Protein AF-A0A7W1QV35-F1 (afdb_monomer_lite)

pLDDT: mean 88.88, std 8.6, range [55.41, 97.88]

Sequence (117 aa):
MRVCVQGIGVLGAGLPDWPTARAILCGGRVYRQEPPPQPRPDLLPPNERRRGAAIMRWSIAAAQEAVAASGLAASDLATVFTSSGGDADTLNNICQALATPERIVSPTRFQNSVHNA

Secondary structure (DSSP, 8-state):
-----------BTTB-SHHHHHHHHTTSS-----PPP----TTS-HHHHHHS-HHHHHHHHHHHHHHHHHT--GGG-------SS--HHHHHHHHHHHTSSS----HHHHHTTSTT-

Radius of gyration: 17.32 Å; chains: 1; bounding box: 48×36×43 Å

Foldseek 3Di:
DDDDQLFWFDFFFQDNTDVSVVCCVVVVDPGDGHPGDQAQDPVDDPVCSVLAASVVRRQRRRVVRRCVSNVDDPVVDDDDDDDPCARVVLVVVLVVLCPDPVSDDDPSSVVNRDNVD

Structure (mmCIF, N/CA/C/O backbone):
data_AF-A0A7W1QV35-F1
#
_entry.id   AF-A0A7W1QV35-F1
#
loop_
_atom_site.group_PDB
_atom_site.id
_atom_site.type_symbol
_atom_site.label_atom_id
_atom_site.label_alt_id
_atom_site.label_comp_id
_atom_site.label_asym_id
_atom_site.label_entity_id
_atom_site.label_seq_id
_atom_site.pdbx_PDB_ins_code
_atom_site.Cartn_x
_atom_site.Cartn_y
_atom_site.Cartn_z
_atom_site.occupancy
_atom_site.B_iso_or_equiv
_atom_site.auth_seq_id
_atom_site.auth_comp_id
_atom_site.auth_asym_id
_atom_site.auth_atom_id
_atom_site.pdbx_PDB_model_num
ATOM 1 N N . MET A 1 1 ? -28.424 -1.587 -0.398 1.00 82.75 1 MET A N 1
ATOM 2 C CA . MET A 1 1 ? -27.203 -2.124 0.244 1.00 82.75 1 MET A CA 1
ATOM 3 C C . MET A 1 1 ? -26.462 -0.970 0.909 1.00 82.75 1 MET A C 1
ATOM 5 O O . MET A 1 1 ? -26.397 0.093 0.304 1.00 82.75 1 MET A O 1
ATOM 9 N N . ARG A 1 2 ? -25.980 -1.132 2.147 1.00 91.88 2 ARG A N 1
ATOM 10 C CA . ARG A 1 2 ? -25.143 -0.140 2.849 1.00 91.88 2 ARG A CA 1
ATOM 11 C C . ARG A 1 2 ? -23.755 -0.737 3.047 1.00 91.88 2 ARG A C 1
ATOM 13 O O . ARG A 1 2 ? -23.654 -1.908 3.390 1.00 91.88 2 ARG A O 1
ATOM 20 N N . VAL A 1 3 ? -22.722 0.067 2.827 1.00 94.06 3 VAL A N 1
ATOM 21 C CA . VAL A 1 3 ? -21.315 -0.317 2.995 1.00 94.06 3 VAL A CA 1
ATOM 22 C C . VAL A 1 3 ? -20.678 0.667 3.969 1.00 94.06 3 VAL A C 1
ATOM 24 O O . VAL A 1 3 ? -21.030 1.846 3.971 1.00 94.06 3 VAL A O 1
ATOM 27 N N . CYS A 1 4 ? -19.777 0.179 4.816 1.00 95.56 4 CYS A N 1
ATOM 28 C CA . CYS A 1 4 ? -19.032 0.990 5.773 1.00 95.56 4 CYS A CA 1
ATOM 29 C C . CYS A 1 4 ? -17.554 0.593 5.769 1.00 95.56 4 CYS A C 1
ATOM 31 O O . CYS A 1 4 ? -17.205 -0.526 5.395 1.00 95.56 4 CYS A O 1
ATOM 33 N N . VAL A 1 5 ? -16.695 1.525 6.180 1.00 96.12 5 VAL A N 1
ATOM 34 C CA . VAL A 1 5 ? -15.253 1.300 6.313 1.00 96.12 5 VAL A CA 1
ATOM 35 C C . VAL A 1 5 ? -14.971 0.837 7.740 1.00 96.12 5 VAL A C 1
ATOM 37 O O . VAL A 1 5 ? -15.242 1.578 8.680 1.00 96.12 5 VAL A O 1
ATOM 40 N N . GLN A 1 6 ? -14.454 -0.383 7.892 1.00 96.62 6 GLN A N 1
ATOM 41 C CA . GLN A 1 6 ? -14.118 -0.973 9.198 1.00 96.62 6 GLN A CA 1
ATOM 42 C C . GLN A 1 6 ? -12.673 -0.684 9.623 1.00 96.62 6 GLN A C 1
ATOM 44 O O . GLN A 1 6 ? -12.372 -0.660 10.808 1.00 96.62 6 GLN A O 1
ATOM 49 N N . GLY A 1 7 ? -11.779 -0.431 8.669 1.00 97.12 7 GLY A N 1
ATOM 50 C CA . GLY A 1 7 ? -10.375 -0.140 8.933 1.00 97.12 7 GLY A CA 1
ATOM 51 C C . GLY A 1 7 ? -9.729 0.555 7.743 1.00 97.12 7 GLY A C 1
ATOM 52 O O . GLY A 1 7 ? -10.173 0.398 6.604 1.00 97.12 7 GLY A O 1
ATOM 53 N N . ILE A 1 8 ? -8.706 1.357 8.021 1.00 97.88 8 ILE A N 1
ATOM 54 C CA . ILE A 1 8 ? -7.931 2.094 7.022 1.00 97.88 8 ILE A CA 1
ATOM 55 C C . ILE A 1 8 ? -6.460 1.853 7.329 1.00 97.88 8 ILE A C 1
ATOM 57 O O . ILE A 1 8 ? -6.060 1.914 8.489 1.00 97.88 8 ILE A O 1
ATOM 61 N N . GLY A 1 9 ? -5.681 1.603 6.284 1.00 96.94 9 GLY A N 1
ATOM 62 C CA . GLY A 1 9 ? -4.230 1.577 6.345 1.00 96.94 9 GLY A CA 1
ATOM 63 C C . GLY A 1 9 ? -3.655 2.458 5.249 1.00 96.94 9 GLY A C 1
ATOM 64 O O . GLY A 1 9 ? -4.217 2.536 4.151 1.00 96.94 9 GLY A O 1
ATOM 65 N N . VAL A 1 10 ? -2.573 3.165 5.559 1.00 95.94 10 VAL A N 1
ATOM 66 C CA . VAL A 1 10 ? -1.934 4.125 4.656 1.00 95.94 10 VAL A CA 1
ATOM 67 C C . VAL A 1 10 ? -0.429 3.993 4.772 1.00 95.94 10 VAL A C 1
ATOM 69 O O . VAL A 1 10 ? 0.122 3.972 5.864 1.00 95.94 10 VAL A O 1
ATOM 72 N N . LEU A 1 11 ? 0.237 3.974 3.621 1.00 95.44 11 LEU A N 1
ATOM 73 C CA . LEU A 1 11 ? 1.687 4.005 3.552 1.00 95.44 11 LEU A CA 1
ATOM 74 C C . LEU A 1 11 ? 2.133 4.944 2.432 1.00 95.44 11 LEU A C 1
ATOM 76 O O . LEU A 1 11 ? 1.644 4.859 1.306 1.00 95.44 11 LEU A O 1
ATOM 80 N N . GLY A 1 12 ? 3.072 5.835 2.734 1.00 94.50 12 GLY A N 1
ATOM 81 C CA . GLY A 1 12 ? 3.559 6.856 1.813 1.00 94.50 12 GLY A CA 1
ATOM 82 C C . GLY A 1 12 ? 4.762 7.625 2.353 1.00 94.50 12 GLY A C 1
ATOM 83 O O . GLY A 1 12 ? 5.124 7.531 3.524 1.00 94.50 12 GLY A O 1
ATOM 84 N N . ALA A 1 13 ? 5.378 8.424 1.484 1.00 94.94 13 ALA A N 1
ATOM 85 C CA . ALA A 1 13 ? 6.420 9.378 1.858 1.00 94.94 13 ALA A CA 1
ATOM 86 C C . ALA A 1 13 ? 5.872 10.407 2.866 1.00 94.94 13 ALA A C 1
ATOM 88 O O . ALA A 1 13 ? 4.983 11.191 2.525 1.00 94.94 13 ALA A O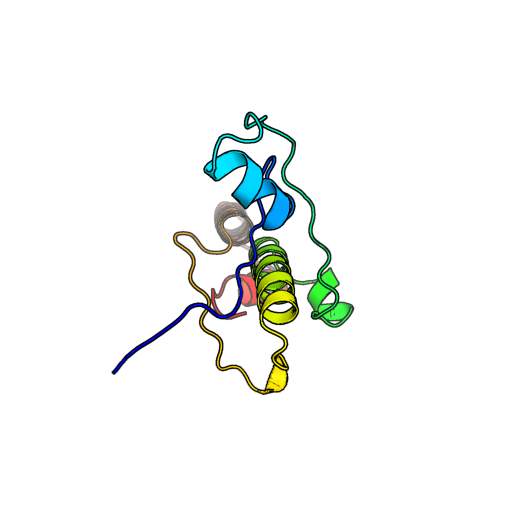 1
ATOM 89 N N . GLY A 1 14 ? 6.384 10.391 4.102 1.00 94.50 14 GLY A N 1
ATOM 90 C CA . GLY A 1 14 ? 5.874 11.207 5.216 1.00 94.50 14 GLY A CA 1
ATOM 91 C C . GLY A 1 14 ? 4.539 10.727 5.808 1.00 94.50 14 GLY A C 1
ATOM 92 O O . GLY A 1 14 ? 3.945 11.425 6.629 1.00 94.50 14 GLY A O 1
ATOM 93 N N . LEU A 1 15 ? 4.054 9.552 5.392 1.00 95.75 15 LEU A N 1
ATOM 94 C CA . LEU A 1 15 ? 2.797 8.938 5.829 1.00 95.75 15 LEU A CA 1
ATOM 95 C C . LEU A 1 15 ? 3.054 7.463 6.192 1.00 95.75 15 LEU A C 1
ATOM 97 O O . LEU A 1 15 ? 2.721 6.579 5.406 1.00 95.75 15 LEU A O 1
ATOM 101 N N . PRO A 1 16 ? 3.705 7.178 7.332 1.00 94.25 16 PRO A N 1
ATOM 102 C CA . PRO A 1 16 ? 4.097 5.814 7.691 1.00 94.25 16 PRO A CA 1
ATOM 103 C C . PRO A 1 16 ? 2.923 4.932 8.142 1.00 94.25 16 PRO A C 1
ATOM 105 O O . PRO A 1 16 ? 3.061 3.713 8.128 1.00 94.25 16 PRO A O 1
ATOM 108 N N . ASP A 1 17 ? 1.817 5.548 8.567 1.00 95.19 17 ASP A N 1
ATOM 109 C CA . ASP A 1 17 ? 0.651 4.889 9.151 1.00 95.19 17 ASP A CA 1
ATOM 110 C C . ASP A 1 17 ? -0.609 5.778 9.044 1.00 95.19 17 ASP A C 1
ATOM 112 O O . ASP A 1 17 ? -0.545 6.991 8.779 1.00 95.19 17 ASP A O 1
ATOM 116 N N . TRP A 1 18 ? -1.778 5.178 9.262 1.00 97.12 18 TRP A N 1
ATOM 117 C CA . TRP A 1 18 ? -3.075 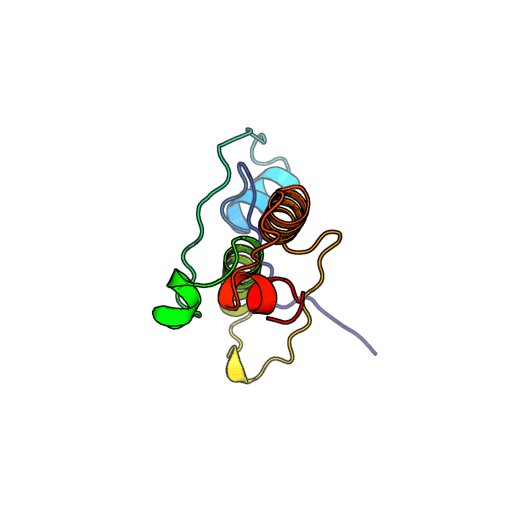5.844 9.258 1.00 97.12 18 TRP A CA 1
ATOM 118 C C . TRP A 1 18 ? -3.246 6.881 10.379 1.00 97.12 18 TRP A C 1
ATOM 120 O O . TRP A 1 18 ? -3.742 7.970 10.078 1.00 97.12 18 TRP A O 1
ATOM 130 N N . PRO A 1 19 ? -2.850 6.651 11.649 1.00 96.81 19 PRO A N 1
ATOM 131 C CA . PRO A 1 19 ? -2.937 7.680 12.688 1.00 96.81 19 PRO A CA 1
ATOM 132 C C . PRO A 1 19 ? -2.196 8.975 12.324 1.00 96.81 19 PRO A C 1
ATOM 134 O O . PRO A 1 19 ? -2.731 10.074 12.511 1.00 96.81 19 PRO A O 1
ATOM 137 N N . THR A 1 20 ? -0.996 8.862 11.753 1.00 96.31 20 THR A N 1
ATOM 138 C CA . THR A 1 20 ? -0.201 9.990 11.260 1.00 96.31 20 THR A CA 1
ATOM 139 C C . THR A 1 20 ? -0.879 10.654 10.074 1.00 96.31 20 THR A C 1
ATOM 141 O O . THR A 1 20 ? -1.049 11.876 10.087 1.00 96.31 20 THR A O 1
ATOM 144 N N . ALA A 1 21 ? -1.326 9.872 9.087 1.00 97.25 21 ALA A N 1
ATOM 145 C CA . ALA A 1 21 ? -2.037 10.404 7.931 1.00 97.25 21 ALA A CA 1
ATOM 146 C C . ALA A 1 21 ? -3.306 11.160 8.344 1.00 97.25 21 ALA A C 1
ATOM 148 O O . ALA A 1 21 ? -3.511 12.294 7.919 1.00 97.25 21 ALA A O 1
ATOM 149 N N . ARG A 1 22 ? -4.115 10.598 9.246 1.00 97.62 22 ARG A N 1
ATOM 150 C CA . ARG A 1 22 ? -5.318 11.241 9.784 1.00 97.62 22 ARG A CA 1
ATOM 151 C C . ARG A 1 22 ? -4.993 12.557 10.483 1.00 97.62 22 ARG A C 1
ATOM 153 O O . ARG A 1 22 ? -5.672 13.548 10.239 1.00 97.62 22 ARG A O 1
ATOM 160 N N . ALA A 1 23 ? -3.965 12.594 11.331 1.00 97.81 23 ALA A N 1
ATOM 161 C CA . ALA A 1 23 ? -3.568 13.822 12.018 1.00 97.81 23 ALA A CA 1
ATOM 162 C C . ALA A 1 23 ? -3.153 14.930 11.035 1.00 97.81 23 ALA A C 1
ATOM 164 O O . ALA A 1 23 ? -3.486 16.093 11.252 1.00 97.81 23 ALA A O 1
ATOM 165 N N . ILE A 1 24 ? -2.468 14.569 9.948 1.00 97.62 24 ILE A N 1
ATOM 166 C CA . ILE A 1 24 ? -2.086 15.503 8.884 1.00 97.62 24 ILE A CA 1
ATOM 167 C C . ILE A 1 24 ? -3.316 15.974 8.099 1.00 97.62 24 ILE A C 1
ATOM 169 O O . ILE A 1 24 ? -3.531 17.173 7.949 1.00 97.62 24 ILE A O 1
ATOM 173 N N . LEU A 1 25 ? -4.158 15.042 7.647 1.00 96.62 25 LEU A N 1
ATOM 174 C CA . LEU A 1 25 ? -5.357 15.328 6.851 1.00 96.62 25 LEU A CA 1
ATOM 175 C C . LEU A 1 25 ? -6.394 16.162 7.617 1.00 96.62 25 LEU A C 1
ATOM 177 O O . LEU A 1 25 ? -7.099 16.966 7.017 1.00 96.62 25 LEU A O 1
ATOM 181 N N . CYS A 1 26 ? -6.474 16.006 8.940 1.00 97.50 26 CYS A N 1
ATOM 182 C CA . CYS A 1 26 ? -7.326 16.824 9.803 1.00 97.50 26 CYS A CA 1
ATOM 183 C C . CYS A 1 26 ? -6.687 18.168 10.207 1.00 97.50 26 CYS A C 1
ATOM 185 O O . CYS A 1 26 ? -7.265 18.886 11.019 1.00 97.50 26 CYS A O 1
ATOM 187 N N . GLY A 1 27 ? -5.497 18.504 9.695 1.00 97.06 27 GLY A N 1
ATOM 188 C CA . GLY A 1 27 ? -4.799 19.761 9.990 1.00 97.06 27 GLY A CA 1
ATOM 189 C C . GLY A 1 27 ? -4.125 19.823 11.366 1.00 97.06 27 GLY A C 1
ATOM 190 O O . GLY A 1 27 ? -3.607 20.869 11.745 1.00 97.06 27 GLY A O 1
ATOM 191 N N . GLY A 1 28 ? -4.095 18.720 12.119 1.00 96.88 28 GLY A N 1
ATOM 192 C CA . GLY A 1 28 ? -3.442 18.643 13.430 1.00 96.88 28 GLY A CA 1
ATOM 193 C C . GLY A 1 28 ? -1.914 18.544 13.358 1.00 96.88 28 GLY A C 1
ATOM 194 O O . GLY A 1 28 ? -1.230 18.788 14.350 1.00 96.88 28 GLY A O 1
ATOM 195 N N . ARG A 1 29 ? -1.363 18.184 12.194 1.00 96.44 29 ARG A N 1
ATOM 196 C CA . ARG A 1 29 ? 0.079 18.139 11.910 1.00 96.44 29 ARG A CA 1
ATOM 197 C C . ARG A 1 29 ? 0.341 18.660 10.499 1.00 96.44 29 ARG A C 1
ATOM 199 O O . ARG A 1 29 ? -0.431 18.399 9.585 1.00 96.44 29 ARG A O 1
ATOM 206 N N . VAL A 1 30 ? 1.455 19.362 10.307 1.00 97.19 30 VAL A N 1
ATOM 207 C CA . VAL A 1 30 ? 1.892 19.797 8.972 1.00 97.19 30 VAL A CA 1
ATOM 208 C C . VAL A 1 30 ? 2.564 18.626 8.260 1.00 97.19 30 VAL A C 1
ATOM 210 O O . VAL A 1 30 ? 3.458 17.993 8.824 1.00 97.19 30 VAL A O 1
ATOM 213 N N . TYR A 1 31 ? 2.149 18.356 7.022 1.00 97.38 31 TYR A N 1
ATOM 214 C CA . TYR A 1 31 ? 2.811 17.375 6.166 1.00 97.38 31 TYR A CA 1
ATOM 215 C C . TYR A 1 31 ? 4.270 17.772 5.914 1.00 97.38 31 TYR A C 1
ATOM 217 O O . TYR A 1 31 ? 4.561 18.918 5.567 1.00 97.38 31 TYR A O 1
ATOM 225 N N . ARG A 1 32 ? 5.184 16.810 6.048 1.00 95.94 32 ARG A N 1
ATOM 226 C CA . ARG A 1 32 ? 6.576 16.951 5.624 1.00 95.94 32 ARG A CA 1
ATOM 227 C C . ARG A 1 32 ? 6.931 15.783 4.727 1.00 95.94 32 ARG A C 1
ATOM 229 O O . ARG A 1 32 ? 6.630 14.638 5.049 1.00 95.94 32 ARG A O 1
ATOM 236 N N . GLN A 1 33 ? 7.571 16.090 3.607 1.00 93.81 33 GLN A N 1
ATOM 237 C CA . GLN A 1 33 ? 8.076 15.065 2.714 1.00 93.81 33 GLN A CA 1
ATOM 238 C C . GLN A 1 33 ? 9.258 14.357 3.379 1.00 93.81 33 GLN A C 1
ATOM 240 O O . GLN A 1 33 ? 10.248 14.989 3.744 1.00 93.81 33 GLN A O 1
ATOM 245 N N . GLU A 1 34 ? 9.144 13.042 3.508 1.00 93.50 34 GLU A N 1
ATOM 246 C CA . GLU A 1 34 ? 10.189 12.160 4.024 1.00 93.50 34 GLU A CA 1
ATOM 247 C C . GLU A 1 34 ? 10.480 11.055 3.002 1.00 93.50 34 GLU A C 1
ATOM 249 O O . GLU A 1 34 ? 9.647 10.799 2.124 1.00 93.50 34 GLU A O 1
ATOM 254 N N . PRO A 1 35 ? 11.645 10.389 3.077 1.00 91.62 35 PRO A N 1
ATOM 255 C CA . PRO A 1 35 ? 11.932 9.248 2.222 1.00 91.62 35 PRO A CA 1
ATOM 256 C C . PRO A 1 35 ? 10.829 8.179 2.314 1.00 91.62 35 PRO A C 1
ATOM 258 O O . PRO A 1 35 ? 10.318 7.916 3.406 1.00 91.62 35 PRO A O 1
ATOM 261 N N . PRO A 1 36 ? 10.448 7.550 1.189 1.00 87.25 36 PRO A N 1
ATOM 262 C CA . PRO A 1 36 ? 9.447 6.496 1.207 1.00 87.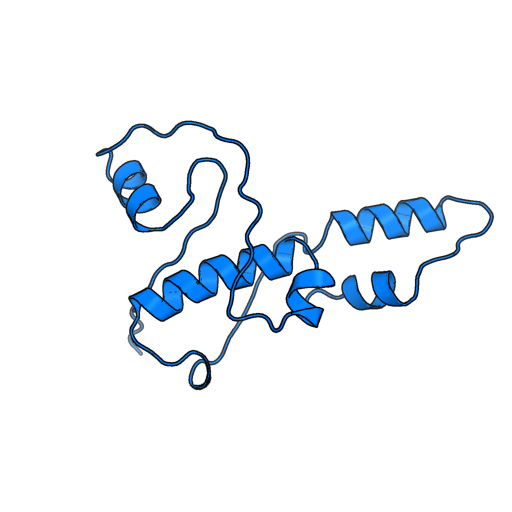25 36 PRO A CA 1
ATOM 263 C C . PRO A 1 36 ? 9.939 5.311 2.059 1.00 87.25 36 PRO A C 1
ATOM 265 O O . PRO A 1 36 ? 11.092 4.892 1.910 1.00 87.25 36 PRO A O 1
ATOM 268 N N . PRO A 1 37 ? 9.097 4.756 2.949 1.00 87.19 37 PRO A N 1
ATOM 269 C CA . PRO A 1 37 ? 9.478 3.615 3.773 1.00 87.19 37 PRO A CA 1
ATOM 270 C C . PRO A 1 37 ? 9.794 2.374 2.928 1.00 87.19 37 PRO A C 1
ATOM 272 O O . PRO A 1 37 ? 9.325 2.217 1.804 1.00 87.19 37 PRO A O 1
ATOM 275 N N . GLN A 1 38 ? 10.560 1.438 3.493 1.00 87.81 38 GLN A N 1
ATOM 276 C CA . GLN A 1 38 ? 10.770 0.119 2.894 1.00 87.81 38 GLN A CA 1
ATOM 277 C C . GLN A 1 38 ? 9.994 -0.938 3.694 1.00 87.81 38 GLN A C 1
ATOM 279 O O . GLN A 1 38 ? 10.558 -1.556 4.601 1.00 87.81 38 GLN A O 1
ATOM 284 N N . PRO A 1 39 ? 8.695 -1.141 3.402 1.00 89.56 39 PRO A N 1
ATOM 285 C CA . PRO A 1 39 ? 7.843 -2.000 4.210 1.00 89.56 39 PRO A CA 1
ATOM 286 C C . PRO A 1 39 ? 8.311 -3.455 4.190 1.00 89.56 39 PRO A C 1
ATOM 288 O O . PRO A 1 39 ? 8.699 -4.001 3.151 1.00 89.56 39 PRO A O 1
ATOM 291 N N . ARG A 1 40 ? 8.220 -4.097 5.357 1.00 86.69 40 ARG A N 1
ATOM 292 C CA . ARG A 1 40 ? 8.443 -5.533 5.554 1.00 86.69 40 ARG A CA 1
ATOM 293 C C . ARG A 1 40 ? 7.220 -6.126 6.257 1.00 86.69 40 ARG A C 1
ATOM 295 O O . ARG A 1 40 ? 7.284 -6.335 7.462 1.00 86.69 40 ARG A O 1
ATOM 302 N N . PRO A 1 41 ? 6.108 -6.350 5.537 1.00 85.62 41 PRO A N 1
ATOM 303 C CA . PRO A 1 41 ? 4.888 -6.856 6.152 1.00 85.62 41 PRO A CA 1
ATOM 304 C C . PRO A 1 41 ? 5.096 -8.270 6.694 1.00 85.62 41 PRO A C 1
ATOM 306 O O . PRO A 1 41 ? 5.718 -9.112 6.037 1.00 85.62 41 PRO A O 1
ATOM 309 N N . ASP A 1 42 ? 4.540 -8.531 7.872 1.00 86.62 42 ASP A N 1
ATOM 310 C CA . ASP A 1 42 ? 4.650 -9.829 8.537 1.00 86.62 42 ASP A CA 1
ATOM 311 C C . ASP A 1 42 ? 3.662 -10.856 7.997 1.00 86.62 42 ASP A C 1
ATOM 313 O O . ASP A 1 42 ? 3.928 -12.054 8.083 1.00 86.62 42 ASP A O 1
ATOM 317 N N . LEU A 1 43 ? 2.587 -10.384 7.358 1.00 85.19 43 LEU A N 1
ATOM 318 C CA . LEU A 1 43 ? 1.604 -11.225 6.678 1.00 85.19 43 LEU A CA 1
ATOM 319 C C . LEU A 1 43 ? 2.221 -12.053 5.533 1.00 85.19 43 LEU A C 1
ATOM 321 O O . LEU A 1 43 ? 1.716 -13.122 5.204 1.00 85.19 43 LEU A O 1
ATOM 325 N N . LEU A 1 44 ? 3.314 -11.576 4.922 1.00 84.00 44 LEU A N 1
ATOM 326 C CA . LEU A 1 44 ? 4.014 -12.323 3.877 1.00 84.00 44 LEU A CA 1
ATOM 327 C C . LEU A 1 44 ? 4.958 -13.361 4.495 1.00 84.00 44 LEU A C 1
ATOM 329 O O . LEU A 1 44 ? 5.825 -12.976 5.296 1.00 84.00 44 LEU A O 1
ATOM 333 N N . PRO A 1 45 ? 4.903 -14.637 4.073 1.00 86.19 45 PRO A N 1
ATOM 334 C CA . PRO A 1 45 ? 5.910 -15.602 4.480 1.00 86.19 45 PRO A CA 1
ATOM 335 C C . PRO A 1 45 ? 7.314 -15.175 4.000 1.00 86.19 45 PRO A C 1
ATOM 337 O O . PRO A 1 45 ? 7.451 -14.358 3.081 1.00 86.19 45 PRO A O 1
ATOM 340 N N . PRO A 1 46 ? 8.397 -15.664 4.634 1.00 85.19 46 PRO A N 1
ATOM 341 C CA . PRO A 1 46 ? 9.745 -15.135 4.411 1.00 85.19 46 PRO A CA 1
ATOM 342 C C . PRO A 1 46 ? 10.220 -15.164 2.949 1.00 85.19 46 PRO A C 1
ATOM 344 O O . PRO A 1 46 ? 10.941 -14.260 2.517 1.00 85.19 46 PRO A O 1
ATOM 347 N N . ASN A 1 47 ? 9.812 -16.176 2.178 1.00 81.62 47 ASN A N 1
ATOM 348 C CA . ASN A 1 47 ? 10.216 -16.335 0.781 1.00 81.62 47 ASN A CA 1
ATOM 349 C C . ASN A 1 47 ? 9.565 -15.275 -0.115 1.00 81.62 47 ASN A C 1
ATOM 351 O O . ASN A 1 47 ? 10.258 -14.610 -0.887 1.00 81.62 47 ASN A O 1
ATOM 355 N N . GLU A 1 48 ? 8.262 -15.077 0.038 1.00 82.75 48 GLU A N 1
ATOM 356 C CA . GLU A 1 48 ? 7.439 -14.098 -0.668 1.00 82.75 48 GLU A CA 1
ATOM 357 C C . GLU A 1 48 ? 7.858 -12.683 -0.266 1.00 82.75 48 GLU A C 1
ATOM 359 O O . GLU A 1 48 ? 8.064 -11.821 -1.116 1.00 82.75 48 GLU A O 1
ATOM 364 N N . ARG A 1 49 ? 8.137 -12.459 1.022 1.00 83.56 49 ARG A N 1
ATOM 365 C CA . ARG A 1 49 ? 8.656 -11.182 1.529 1.00 83.56 49 ARG A CA 1
ATOM 366 C C . ARG A 1 49 ? 10.000 -10.810 0.897 1.00 83.56 49 ARG A C 1
ATOM 368 O O . ARG A 1 49 ? 10.251 -9.633 0.628 1.00 83.56 49 ARG A O 1
ATOM 375 N N . ARG A 1 50 ? 10.870 -11.800 0.659 1.00 78.50 50 ARG A N 1
ATOM 376 C CA . ARG A 1 50 ? 12.194 -11.605 0.045 1.00 78.50 50 ARG A CA 1
ATOM 377 C C . ARG A 1 50 ? 12.126 -11.438 -1.475 1.00 78.50 50 ARG A C 1
ATOM 379 O O . ARG A 1 50 ? 12.923 -10.679 -2.019 1.00 78.50 50 ARG A O 1
ATOM 386 N N . ARG A 1 51 ? 11.240 -12.170 -2.154 1.00 77.62 51 ARG A N 1
ATOM 387 C CA . ARG A 1 51 ? 11.179 -12.248 -3.627 1.00 77.62 51 ARG A CA 1
ATOM 388 C C . ARG A 1 51 ? 10.130 -11.339 -4.265 1.00 77.62 51 ARG A C 1
ATOM 390 O O . ARG A 1 51 ? 10.225 -11.087 -5.463 1.00 77.62 51 ARG A O 1
ATOM 397 N N . GLY A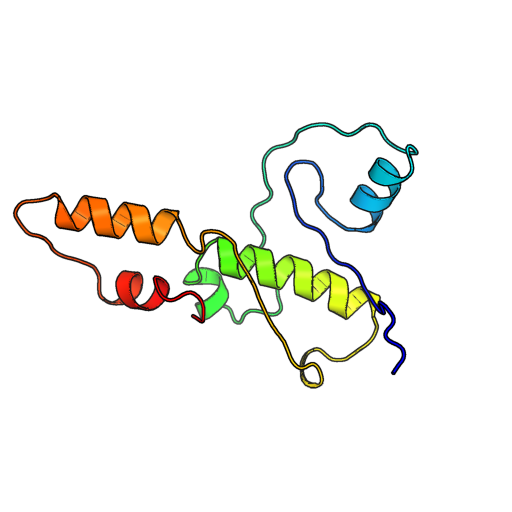 1 52 ? 9.157 -10.875 -3.488 1.00 75.50 52 GLY A N 1
ATOM 398 C CA . GLY A 1 52 ? 8.042 -10.073 -3.970 1.00 75.50 52 GLY A CA 1
ATOM 399 C C . GLY A 1 52 ? 8.476 -8.714 -4.512 1.00 75.50 52 GLY A C 1
ATOM 400 O O . GLY A 1 52 ? 9.493 -8.144 -4.099 1.00 75.50 52 GLY A O 1
ATOM 401 N N . ALA A 1 53 ? 7.678 -8.180 -5.430 1.00 83.75 53 ALA A N 1
ATOM 402 C CA . ALA A 1 53 ? 7.833 -6.829 -5.946 1.00 83.75 53 ALA A CA 1
ATOM 403 C C . ALA A 1 53 ? 7.715 -5.777 -4.830 1.00 83.75 53 ALA A C 1
ATOM 405 O O . ALA A 1 53 ? 7.126 -6.018 -3.769 1.00 83.75 53 ALA A O 1
ATOM 406 N N . ALA A 1 54 ? 8.254 -4.578 -5.067 1.00 86.88 54 ALA A N 1
ATOM 407 C CA . ALA A 1 54 ? 8.058 -3.463 -4.144 1.00 86.88 54 ALA A CA 1
ATOM 408 C C . ALA A 1 54 ? 6.564 -3.172 -3.954 1.00 86.88 54 ALA A C 1
ATOM 410 O O . ALA A 1 54 ? 6.104 -3.131 -2.815 1.00 86.88 54 ALA A O 1
ATOM 411 N N . ILE A 1 55 ? 5.798 -3.086 -5.045 1.00 88.44 55 ILE A N 1
ATOM 412 C CA . ILE A 1 55 ? 4.362 -2.801 -4.987 1.00 88.44 55 ILE A CA 1
ATOM 413 C C . ILE A 1 55 ? 3.589 -3.808 -4.124 1.00 88.44 55 ILE A C 1
ATOM 415 O O . ILE A 1 55 ? 2.803 -3.390 -3.282 1.00 88.44 55 ILE A O 1
ATOM 419 N N . MET A 1 56 ? 3.897 -5.108 -4.223 1.00 88.75 56 MET A N 1
ATOM 420 C CA . MET A 1 56 ? 3.292 -6.143 -3.376 1.00 88.75 56 MET A CA 1
ATOM 421 C C . MET A 1 56 ? 3.547 -5.861 -1.890 1.00 88.75 56 MET A C 1
ATOM 423 O O . MET A 1 56 ? 2.610 -5.827 -1.095 1.00 88.75 56 MET A O 1
ATOM 427 N N . ARG A 1 57 ? 4.806 -5.621 -1.491 1.00 90.69 57 ARG A N 1
ATOM 428 C CA . ARG A 1 57 ? 5.135 -5.351 -0.078 1.00 90.69 57 ARG A CA 1
ATOM 429 C C . ARG A 1 57 ? 4.413 -4.119 0.458 1.00 90.69 57 ARG A C 1
ATOM 431 O O . ARG A 1 57 ? 3.995 -4.122 1.611 1.00 90.69 57 ARG A O 1
ATOM 438 N N . TRP A 1 58 ? 4.276 -3.086 -0.366 1.00 93.12 58 TRP A N 1
ATOM 439 C CA . TRP A 1 58 ? 3.552 -1.867 -0.016 1.00 93.12 58 TRP A CA 1
ATOM 440 C C . TRP A 1 58 ? 2.054 -2.114 0.148 1.00 93.12 58 TRP A C 1
ATOM 442 O O . TRP A 1 58 ? 1.490 -1.759 1.182 1.00 93.12 58 TRP A O 1
ATOM 452 N N . SER A 1 59 ? 1.425 -2.773 -0.827 1.00 93.19 59 SER A N 1
ATOM 453 C CA . SER A 1 59 ? 0.002 -3.113 -0.783 1.00 93.19 59 SER A CA 1
ATOM 454 C C . SER A 1 59 ? -0.337 -3.982 0.426 1.00 93.19 59 SER A C 1
ATOM 456 O O . SER A 1 59 ? -1.312 -3.704 1.121 1.00 93.19 59 SER A O 1
ATOM 458 N N . ILE A 1 60 ? 0.488 -4.991 0.724 1.00 93.75 60 ILE A N 1
ATOM 459 C CA . ILE A 1 60 ? 0.263 -5.870 1.875 1.00 93.75 60 ILE A CA 1
ATOM 460 C C . ILE A 1 60 ? 0.512 -5.143 3.200 1.00 93.75 60 ILE A C 1
ATOM 462 O O . ILE A 1 60 ? -0.236 -5.367 4.144 1.00 93.75 60 ILE A O 1
ATOM 466 N N . ALA A 1 61 ? 1.501 -4.250 3.292 1.00 94.69 61 ALA A N 1
ATOM 467 C CA . ALA A 1 61 ? 1.725 -3.478 4.515 1.00 94.69 61 ALA A CA 1
ATOM 468 C C . ALA A 1 61 ? 0.544 -2.549 4.842 1.00 94.69 61 ALA A C 1
ATOM 470 O O . ALA A 1 61 ? 0.064 -2.555 5.974 1.00 94.69 61 ALA A O 1
ATOM 471 N N . ALA A 1 62 ? 0.022 -1.823 3.849 1.00 95.81 62 ALA A N 1
ATOM 472 C CA . ALA A 1 62 ? -1.170 -0.996 4.034 1.00 95.81 62 ALA A CA 1
ATOM 473 C C . ALA A 1 62 ? -2.412 -1.848 4.360 1.00 95.81 62 ALA A C 1
ATOM 475 O O . ALA A 1 62 ? -3.190 -1.503 5.247 1.00 95.81 62 ALA A O 1
ATOM 476 N N . ALA A 1 63 ? -2.584 -2.997 3.696 1.00 95.62 63 ALA A N 1
ATOM 477 C CA . ALA A 1 63 ? -3.680 -3.914 4.001 1.00 95.62 63 ALA A CA 1
ATOM 478 C C . ALA A 1 63 ? -3.576 -4.485 5.425 1.00 95.62 63 ALA A C 1
ATOM 480 O O . ALA A 1 63 ? -4.583 -4.560 6.121 1.00 95.62 63 ALA A O 1
ATOM 481 N N . GLN A 1 64 ? -2.375 -4.842 5.887 1.00 95.06 64 GLN A N 1
ATOM 482 C CA . GLN A 1 64 ? -2.143 -5.358 7.237 1.00 95.06 64 GLN A CA 1
ATOM 483 C C . GLN A 1 64 ? -2.554 -4.336 8.306 1.00 95.06 64 GLN A C 1
ATOM 485 O O . GLN A 1 64 ? -3.201 -4.712 9.283 1.00 95.06 64 GLN A O 1
ATOM 490 N N . GLU A 1 65 ? -2.242 -3.052 8.107 1.00 96.50 65 GLU A N 1
ATOM 491 C CA . GLU A 1 65 ? -2.705 -1.984 8.998 1.00 96.50 65 GLU A CA 1
ATOM 492 C C . GLU A 1 65 ? -4.239 -1.863 8.996 1.00 96.50 65 GLU A C 1
ATOM 494 O O . GLU A 1 65 ? -4.858 -1.816 10.060 1.00 96.50 65 GLU A O 1
ATOM 499 N N . ALA A 1 66 ? -4.869 -1.887 7.816 1.00 97.06 66 ALA A N 1
ATOM 500 C CA . ALA A 1 66 ? -6.326 -1.810 7.697 1.00 97.06 66 ALA A CA 1
ATOM 501 C C . ALA A 1 66 ? -7.034 -2.991 8.381 1.00 97.06 66 ALA A C 1
ATOM 503 O O . ALA A 1 66 ? -8.027 -2.799 9.085 1.00 97.06 66 ALA A O 1
ATOM 504 N N . VAL A 1 67 ? -6.513 -4.209 8.203 1.00 96.19 67 VAL A N 1
ATOM 505 C CA . VAL A 1 67 ? -7.046 -5.422 8.835 1.00 96.19 67 VAL A CA 1
ATOM 506 C C . VAL A 1 67 ? -6.910 -5.330 10.351 1.00 96.19 67 VAL A C 1
ATOM 508 O O . VAL A 1 67 ? -7.900 -5.538 11.054 1.00 96.19 67 VAL A O 1
ATOM 511 N N . ALA A 1 68 ? -5.739 -4.933 10.856 1.00 95.19 68 ALA A N 1
ATOM 512 C CA . ALA A 1 68 ? -5.523 -4.747 12.288 1.00 95.19 68 ALA A CA 1
ATOM 513 C C . ALA A 1 68 ? -6.498 -3.720 12.889 1.00 95.19 68 ALA A C 1
ATOM 515 O O . ALA A 1 68 ? -7.087 -3.977 13.937 1.00 95.19 68 ALA A O 1
ATOM 516 N N . ALA A 1 69 ? -6.731 -2.597 12.201 1.00 96.81 69 ALA A N 1
ATOM 517 C CA . ALA A 1 69 ? -7.687 -1.577 12.631 1.00 96.81 69 ALA A CA 1
ATOM 518 C C . ALA A 1 69 ? -9.146 -2.069 12.623 1.00 96.81 69 ALA A C 1
ATOM 520 O O . ALA A 1 69 ? -9.942 -1.622 13.445 1.00 96.81 69 ALA A O 1
ATOM 521 N N . SER A 1 70 ? -9.495 -2.989 11.718 1.00 96.31 70 SER A N 1
ATOM 522 C CA . SER A 1 70 ? -10.849 -3.550 11.613 1.00 96.31 70 SER A CA 1
ATOM 523 C C . SER A 1 70 ? -11.184 -4.608 12.668 1.00 96.31 70 SER A C 1
ATOM 525 O O . SER A 1 70 ? -12.358 -4.894 12.890 1.00 96.31 70 SER A O 1
ATOM 527 N N . GLY A 1 71 ? -10.172 -5.227 13.287 1.00 95.62 71 GLY A N 1
ATOM 528 C CA . GLY A 1 71 ? -10.351 -6.359 14.204 1.00 95.62 71 GLY A CA 1
ATOM 529 C C . GLY A 1 71 ? -10.807 -7.668 13.540 1.00 95.62 71 GLY A C 1
ATOM 530 O O . GLY A 1 71 ? -11.106 -8.630 14.244 1.00 95.62 71 GLY A O 1
ATOM 531 N N . LEU A 1 72 ? -10.870 -7.724 12.206 1.00 94.81 72 LEU A N 1
ATOM 532 C CA . LEU A 1 72 ? -11.234 -8.919 11.441 1.00 94.81 72 LEU A CA 1
ATOM 533 C C . LEU A 1 72 ? -10.010 -9.812 11.194 1.00 94.81 72 LEU A C 1
ATOM 535 O O . LEU A 1 72 ? -8.872 -9.342 11.170 1.00 94.81 72 LEU A O 1
ATOM 539 N N . ALA A 1 73 ? -10.237 -11.105 10.960 1.00 92.50 73 ALA A N 1
ATOM 540 C CA . ALA A 1 73 ? -9.175 -12.012 10.544 1.00 92.50 73 ALA A CA 1
ATOM 541 C C . ALA A 1 73 ? -8.910 -11.867 9.039 1.00 92.50 73 ALA A C 1
ATOM 543 O O . ALA A 1 73 ? -9.833 -11.919 8.229 1.00 92.50 73 ALA A O 1
ATOM 544 N N . ALA A 1 74 ? -7.638 -11.734 8.645 1.00 91.19 74 ALA A N 1
ATOM 545 C CA . ALA A 1 74 ? -7.259 -11.603 7.233 1.00 91.19 74 ALA A CA 1
ATOM 546 C C . ALA A 1 74 ? -7.735 -12.789 6.371 1.00 91.19 74 ALA A C 1
ATOM 548 O O . ALA A 1 74 ? -8.038 -12.602 5.196 1.00 91.19 74 ALA A O 1
ATOM 549 N N . SER A 1 75 ? -7.819 -13.992 6.956 1.00 91.12 75 SER A N 1
ATOM 550 C CA . SER A 1 75 ? -8.293 -15.218 6.298 1.00 91.12 75 SER A CA 1
ATOM 551 C C . SER A 1 75 ? -9.746 -15.150 5.833 1.00 91.12 75 SER A C 1
ATOM 553 O O . SER A 1 75 ? -10.124 -15.886 4.926 1.00 91.12 75 SER A O 1
ATOM 555 N N . ASP A 1 76 ? -10.544 -14.275 6.441 1.00 92.31 76 ASP A N 1
ATOM 556 C CA . ASP A 1 76 ? -11.993 -14.224 6.242 1.00 92.31 76 ASP A CA 1
ATOM 557 C C . ASP A 1 76 ? -12.390 -13.128 5.240 1.00 92.31 76 ASP A C 1
ATOM 559 O O . ASP A 1 76 ? -13.568 -12.935 4.934 1.00 92.31 76 ASP A O 1
ATOM 563 N N . LEU A 1 77 ? -11.406 -12.384 4.727 1.00 93.12 77 LEU A N 1
ATOM 564 C CA . LEU A 1 77 ? -11.615 -11.235 3.860 1.00 93.12 77 LEU A CA 1
ATOM 565 C C . LEU A 1 77 ? -11.356 -11.595 2.399 1.00 93.12 77 LEU A C 1
ATOM 567 O O . LEU A 1 77 ? -10.256 -11.990 2.014 1.00 93.12 77 LEU A O 1
ATOM 571 N N . ALA A 1 78 ? -12.356 -11.356 1.550 1.00 93.81 78 A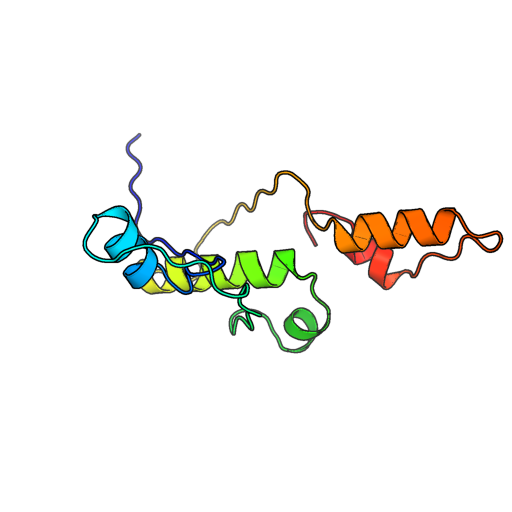LA A N 1
ATOM 572 C CA . ALA A 1 78 ? -12.120 -11.259 0.117 1.00 93.81 78 ALA A CA 1
ATOM 573 C C . ALA A 1 78 ? -11.256 -10.020 -0.166 1.00 93.81 78 ALA A C 1
ATOM 575 O O . ALA A 1 78 ? -11.542 -8.929 0.335 1.00 93.81 78 ALA A O 1
ATOM 576 N N . THR A 1 79 ? -10.208 -10.179 -0.974 1.00 91.62 79 THR A N 1
ATOM 577 C CA . THR A 1 79 ? -9.261 -9.101 -1.274 1.00 91.62 79 THR A CA 1
ATOM 578 C C . THR A 1 79 ? -9.294 -8.730 -2.748 1.00 91.62 79 THR A C 1
ATOM 580 O O . THR A 1 79 ? -9.362 -9.581 -3.632 1.00 91.62 79 THR A O 1
ATOM 583 N N . VAL A 1 80 ? -9.252 -7.425 -3.009 1.00 93.00 80 VAL A N 1
ATOM 584 C CA . VAL A 1 80 ? -9.083 -6.863 -4.348 1.00 93.00 80 VAL A CA 1
ATOM 585 C C . VAL A 1 80 ? -8.005 -5.797 -4.246 1.00 93.00 80 VAL A C 1
ATOM 587 O O . VAL A 1 80 ? -8.153 -4.830 -3.500 1.00 93.00 80 VAL A O 1
ATOM 590 N N . PHE A 1 81 ? -6.924 -5.980 -4.997 1.00 91.25 81 PHE A N 1
ATOM 591 C CA . PHE A 1 81 ? -5.849 -5.003 -5.119 1.00 91.25 81 PHE A CA 1
ATOM 592 C C . PHE A 1 81 ? -5.928 -4.332 -6.487 1.00 91.25 81 PHE A C 1
ATOM 594 O O . PHE A 1 81 ? -6.277 -4.961 -7.483 1.00 91.25 81 PHE A O 1
ATOM 601 N N . THR A 1 82 ? -5.610 -3.042 -6.532 1.00 91.00 82 THR A N 1
ATOM 602 C CA . THR A 1 82 ? -5.597 -2.257 -7.767 1.00 91.00 82 THR A CA 1
ATOM 603 C C . THR A 1 82 ? -4.360 -1.372 -7.813 1.00 91.00 82 THR A C 1
ATOM 605 O O . THR A 1 82 ? -3.852 -0.940 -6.778 1.00 91.00 82 THR A O 1
ATOM 608 N N . SER A 1 83 ? -3.861 -1.122 -9.019 1.00 89.56 83 SER A N 1
ATOM 609 C CA . SER A 1 83 ? -2.730 -0.241 -9.286 1.00 89.56 83 SER A CA 1
ATOM 610 C C . SER A 1 83 ? -2.911 0.425 -10.644 1.00 89.56 83 SER A C 1
ATOM 612 O O . SER A 1 83 ? -3.427 -0.192 -11.572 1.00 89.56 83 SER A O 1
ATOM 614 N N . SER A 1 84 ? -2.468 1.676 -10.769 1.00 87.50 84 SER A N 1
ATOM 615 C CA . SER A 1 84 ? -2.484 2.405 -12.040 1.00 87.50 84 SER A CA 1
ATOM 616 C C . SER A 1 84 ? -1.362 1.983 -12.993 1.00 87.50 84 SER A C 1
ATOM 618 O O . SER A 1 84 ? -1.541 2.072 -14.203 1.00 87.50 84 SER A O 1
ATOM 620 N N . GLY A 1 85 ? -0.214 1.543 -12.465 1.00 80.81 85 GLY A N 1
ATOM 621 C CA . GLY A 1 85 ? 0.982 1.220 -13.260 1.00 80.81 85 GLY A CA 1
ATOM 622 C C . GLY A 1 85 ? 1.634 -0.124 -12.935 1.00 80.81 85 GLY A C 1
ATOM 623 O O . GLY A 1 85 ? 2.601 -0.508 -13.586 1.00 80.81 85 GLY A O 1
ATOM 624 N N . GLY A 1 86 ? 1.125 -0.845 -11.934 1.00 82.25 86 GLY A N 1
ATOM 625 C CA . GLY A 1 86 ? 1.707 -2.103 -11.480 1.00 82.25 86 GLY A CA 1
ATOM 626 C C . GLY A 1 86 ? 3.158 -1.990 -11.021 1.00 82.25 86 GLY A C 1
ATOM 627 O O . GLY A 1 86 ? 3.547 -0.996 -10.412 1.00 82.25 86 GLY A O 1
ATOM 628 N N . ASP A 1 87 ? 3.954 -3.025 -11.300 1.00 83.56 87 ASP A N 1
ATOM 629 C CA . ASP A 1 87 ? 5.390 -3.027 -11.019 1.00 83.56 87 ASP A CA 1
ATOM 630 C C . ASP A 1 87 ? 6.177 -2.392 -12.179 1.00 83.56 87 ASP A C 1
ATOM 632 O O . ASP A 1 87 ? 6.675 -3.070 -13.085 1.00 83.56 87 ASP A O 1
ATOM 636 N N . ALA A 1 88 ? 6.277 -1.062 -12.139 1.00 83.38 88 ALA A N 1
ATOM 637 C CA . ALA A 1 88 ? 7.014 -0.276 -13.122 1.00 83.38 88 ALA A CA 1
ATOM 638 C C . ALA A 1 88 ? 8.510 -0.636 -13.182 1.00 83.38 88 ALA A C 1
ATOM 640 O O . ALA A 1 88 ? 9.098 -0.595 -14.264 1.00 83.38 88 ALA A O 1
ATOM 641 N N . ASP A 1 89 ? 9.121 -1.034 -12.061 1.00 83.94 89 ASP A N 1
ATOM 642 C CA . ASP A 1 89 ? 10.533 -1.423 -12.029 1.00 83.94 89 ASP A CA 1
ATOM 643 C C . ASP A 1 89 ? 10.744 -2.729 -12.793 1.00 83.94 89 ASP A C 1
ATOM 645 O O . ASP A 1 89 ? 11.657 -2.833 -13.617 1.00 83.94 89 ASP A O 1
ATOM 649 N N . THR A 1 90 ? 9.892 -3.731 -12.562 1.00 82.50 90 THR A N 1
ATOM 650 C CA . THR A 1 90 ? 9.950 -4.996 -13.308 1.00 82.50 90 THR A CA 1
ATOM 651 C C . THR A 1 90 ? 9.709 -4.769 -14.801 1.00 82.50 90 THR A C 1
ATOM 653 O O . THR A 1 90 ? 10.478 -5.280 -15.619 1.00 82.50 90 THR A O 1
ATOM 656 N N . LEU A 1 91 ? 8.721 -3.947 -15.168 1.00 84.88 91 LEU A N 1
ATOM 657 C CA . LEU A 1 91 ? 8.451 -3.561 -16.559 1.00 84.88 91 LEU A CA 1
ATOM 658 C C . LEU A 1 91 ? 9.657 -2.883 -17.220 1.00 84.88 91 LEU A C 1
ATOM 660 O O . LEU A 1 91 ? 10.106 -3.322 -18.278 1.00 84.88 91 LEU A O 1
ATOM 664 N N . ASN A 1 92 ? 10.224 -1.857 -16.583 1.00 87.12 92 ASN A N 1
ATOM 665 C CA . ASN A 1 92 ? 11.390 -1.149 -17.106 1.00 87.12 92 ASN A CA 1
ATOM 666 C C . ASN A 1 92 ? 12.590 -2.093 -17.289 1.00 87.12 92 ASN A C 1
ATOM 668 O O . ASN A 1 92 ? 13.243 -2.069 -18.330 1.00 87.12 92 ASN A O 1
ATOM 672 N N . ASN A 1 93 ? 12.845 -2.978 -16.324 1.00 85.88 93 ASN A N 1
ATOM 673 C CA . ASN A 1 93 ? 13.907 -3.979 -16.426 1.00 85.88 93 ASN A CA 1
ATOM 674 C C . ASN A 1 93 ? 13.719 -4.927 -17.622 1.00 85.88 93 ASN A C 1
ATOM 676 O O . ASN A 1 93 ? 14.693 -5.275 -18.288 1.00 85.88 93 ASN A O 1
ATOM 680 N N . ILE A 1 94 ? 12.484 -5.362 -17.892 1.00 86.81 94 ILE A N 1
ATOM 681 C CA . ILE A 1 94 ? 12.175 -6.210 -19.051 1.00 86.81 94 ILE A CA 1
ATOM 682 C C . ILE A 1 94 ? 12.434 -5.438 -20.346 1.00 86.81 94 ILE A C 1
ATOM 684 O O . ILE A 1 94 ? 13.124 -5.948 -21.226 1.00 86.81 94 ILE A O 1
ATOM 688 N N . CYS A 1 95 ? 11.951 -4.198 -20.448 1.00 89.62 95 CYS A N 1
ATOM 689 C CA . CYS A 1 95 ? 12.189 -3.350 -21.616 1.00 89.62 95 CYS A CA 1
ATOM 690 C C . CYS A 1 95 ? 13.687 -3.121 -21.867 1.00 89.62 95 CYS A C 1
ATOM 692 O O . CYS A 1 95 ? 14.138 -3.217 -23.005 1.00 89.62 95 CYS A O 1
ATOM 694 N N . GLN A 1 96 ? 14.469 -2.881 -20.811 1.00 91.25 96 GLN A N 1
ATOM 695 C CA . GLN A 1 96 ? 15.922 -2.739 -20.907 1.00 91.25 96 GLN A CA 1
ATOM 696 C C . GLN A 1 96 ? 16.594 -4.022 -21.405 1.00 91.25 96 GLN A C 1
ATOM 698 O O . GLN A 1 96 ? 17.438 -3.954 -22.292 1.00 91.25 96 GLN A O 1
ATOM 703 N N . ALA A 1 97 ? 16.196 -5.189 -20.889 1.00 89.12 97 ALA A N 1
ATOM 704 C CA . ALA A 1 97 ? 16.726 -6.473 -21.345 1.00 89.12 97 ALA A CA 1
ATOM 705 C C . ALA A 1 97 ? 16.401 -6.740 -22.824 1.00 89.12 97 ALA A C 1
ATOM 707 O O . ALA A 1 97 ? 17.248 -7.215 -23.572 1.00 89.12 97 ALA A O 1
ATOM 708 N N . LEU A 1 98 ? 15.192 -6.393 -23.270 1.00 90.25 98 LEU A N 1
ATOM 709 C CA . LEU A 1 98 ? 14.779 -6.536 -24.669 1.00 90.25 98 LEU A CA 1
ATOM 710 C C . LEU A 1 98 ? 15.495 -5.562 -25.616 1.00 90.25 98 LEU A C 1
ATOM 712 O O . LEU A 1 98 ? 15.574 -5.831 -26.815 1.00 90.25 98 LEU A O 1
ATOM 716 N N . ALA A 1 99 ? 16.017 -4.452 -25.092 1.00 92.75 99 ALA A N 1
ATOM 717 C CA . ALA A 1 99 ? 16.811 -3.497 -25.855 1.00 92.75 99 ALA A CA 1
ATOM 718 C C . ALA A 1 99 ? 18.267 -3.954 -26.076 1.00 92.75 99 ALA A C 1
ATOM 720 O O . ALA A 1 99 ? 18.965 -3.346 -26.890 1.00 92.75 99 ALA A O 1
ATOM 721 N N . THR A 1 100 ? 18.738 -5.009 -25.395 1.00 91.31 100 THR A N 1
ATOM 722 C CA . THR A 1 100 ? 20.078 -5.573 -25.630 1.00 91.31 100 THR A CA 1
ATOM 723 C C . THR A 1 100 ? 20.072 -6.586 -26.787 1.00 91.31 100 THR A C 1
ATOM 725 O O . THR A 1 100 ? 19.015 -7.118 -27.141 1.00 91.31 100 THR A O 1
ATOM 728 N N . PRO A 1 101 ? 21.230 -6.887 -27.405 1.00 88.31 101 PRO A N 1
ATOM 729 C CA . PRO A 1 101 ? 21.322 -7.899 -28.461 1.00 88.31 101 PRO A CA 1
ATOM 730 C C . PRO A 1 101 ? 20.893 -9.304 -28.015 1.00 88.31 101 PRO A C 1
ATOM 732 O O . PRO A 1 101 ? 20.300 -10.043 -28.798 1.00 88.31 101 PRO A O 1
ATOM 735 N N . GLU A 1 102 ? 21.169 -9.669 -26.763 1.00 90.50 102 GLU A N 1
ATOM 736 C CA . GLU A 1 102 ? 20.927 -11.007 -26.215 1.00 90.50 102 GLU A CA 1
ATOM 737 C C . GLU A 1 102 ? 19.450 -11.244 -25.885 1.00 90.50 102 GLU A C 1
ATOM 739 O O . GLU A 1 102 ? 18.981 -12.378 -25.970 1.00 90.50 102 GLU A O 1
ATOM 744 N N . ARG A 1 103 ? 18.709 -10.185 -25.514 1.00 86.75 103 ARG A N 1
ATOM 745 C CA . ARG A 1 103 ? 17.263 -10.222 -25.211 1.00 86.75 103 ARG A CA 1
ATOM 746 C C . ARG A 1 103 ? 16.873 -11.249 -24.145 1.00 86.75 103 ARG A C 1
ATOM 748 O O . ARG A 1 103 ? 15.792 -11.838 -24.190 1.00 86.75 103 ARG A O 1
ATOM 755 N N . ILE A 1 104 ? 17.752 -11.475 -23.172 1.00 85.38 104 ILE A N 1
ATOM 756 C CA . ILE A 1 104 ? 17.539 -12.474 -22.123 1.00 85.38 104 ILE A CA 1
ATOM 757 C C . ILE A 1 104 ? 16.719 -11.862 -20.986 1.00 85.38 104 ILE A C 1
ATOM 759 O O . ILE A 1 104 ? 17.194 -11.004 -20.245 1.00 85.38 104 ILE A O 1
ATOM 763 N N . VAL A 1 105 ? 15.496 -12.361 -20.800 1.00 82.62 105 VAL A N 1
ATOM 764 C CA . VAL A 1 105 ? 14.635 -12.016 -19.660 1.00 82.62 105 VAL A CA 1
ATOM 765 C C . VAL A 1 105 ? 14.681 -13.139 -18.625 1.00 82.62 105 VAL A C 1
ATOM 767 O O . VAL A 1 105 ? 14.485 -14.310 -18.943 1.00 82.62 105 VAL A O 1
ATOM 770 N N . SER A 1 106 ? 14.924 -12.790 -17.359 1.00 79.69 106 SER A N 1
ATOM 771 C CA . SER A 1 106 ? 14.895 -13.757 -16.255 1.00 79.69 106 SER A CA 1
ATOM 772 C C . SER A 1 106 ? 13.484 -14.347 -16.074 1.00 79.69 106 SER A C 1
ATOM 774 O O . SER A 1 106 ? 12.541 -13.569 -15.901 1.00 79.69 106 SER A O 1
ATOM 776 N N . PRO A 1 107 ? 13.324 -15.686 -16.002 1.00 81.50 107 PRO A N 1
ATOM 777 C CA . PRO A 1 107 ? 12.022 -16.320 -15.774 1.00 81.50 107 PRO A CA 1
ATOM 778 C C . PRO A 1 107 ? 11.313 -15.827 -14.506 1.00 81.50 107 PRO A C 1
ATOM 780 O O . PRO A 1 107 ? 10.116 -15.559 -14.52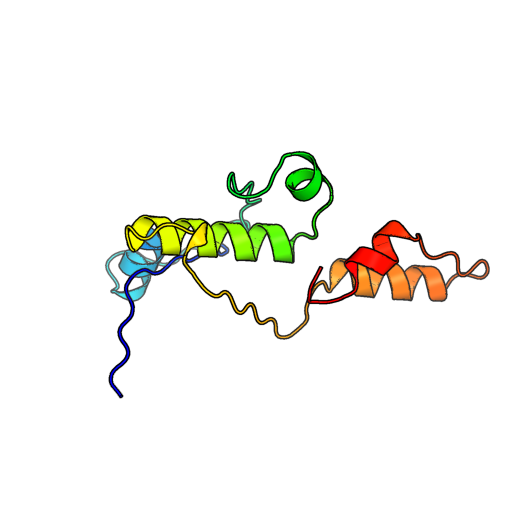8 1.00 81.50 107 PRO A O 1
ATOM 783 N N . THR A 1 108 ? 12.055 -15.632 -13.411 1.00 75.19 108 THR A N 1
ATOM 784 C CA . THR A 1 108 ? 11.504 -15.120 -12.145 1.00 75.19 108 THR A CA 1
ATOM 785 C C . THR A 1 108 ? 11.009 -13.683 -12.281 1.00 75.19 108 THR A C 1
ATOM 787 O O . THR A 1 108 ? 9.962 -13.339 -11.746 1.00 75.19 108 THR A O 1
ATOM 790 N N . ARG A 1 109 ? 11.727 -12.830 -13.023 1.00 71.88 109 ARG A N 1
ATOM 791 C CA . ARG A 1 109 ? 11.268 -11.452 -13.267 1.00 71.88 109 ARG A CA 1
ATOM 792 C C . ARG A 1 109 ? 10.035 -11.416 -14.159 1.00 71.88 109 ARG A C 1
ATOM 794 O O . ARG A 1 109 ? 9.144 -10.618 -13.913 1.00 71.88 109 ARG A O 1
ATOM 801 N N . PHE A 1 110 ? 9.965 -12.295 -15.154 1.00 75.94 110 PHE A N 1
ATOM 802 C CA . PHE A 1 110 ? 8.784 -12.399 -16.003 1.00 75.94 110 PHE A CA 1
ATOM 803 C C . PHE A 1 110 ? 7.546 -12.824 -15.195 1.00 75.94 110 PHE A C 1
ATOM 805 O O . PHE A 1 110 ? 6.494 -12.204 -15.314 1.00 75.94 110 PHE A O 1
ATOM 812 N N . GLN A 1 111 ? 7.681 -13.804 -14.298 1.00 72.12 111 GLN A N 1
ATOM 813 C CA . GLN A 1 111 ? 6.601 -14.207 -13.386 1.00 72.12 111 GLN A CA 1
ATOM 814 C C . GLN A 1 111 ? 6.165 -13.087 -12.433 1.00 72.12 111 GLN A C 1
ATOM 816 O O . GLN A 1 111 ? 4.992 -13.008 -12.106 1.00 72.12 111 GLN A O 1
ATOM 821 N N . ASN A 1 112 ? 7.069 -12.190 -12.038 1.00 69.81 112 ASN A N 1
ATOM 822 C CA . ASN A 1 112 ? 6.737 -11.031 -11.204 1.00 69.81 112 ASN A CA 1
ATOM 823 C C . ASN A 1 112 ? 6.176 -9.836 -12.002 1.00 69.81 112 ASN A C 1
ATOM 825 O O . ASN A 1 112 ? 5.863 -8.807 -11.410 1.00 69.81 112 ASN A O 1
ATOM 829 N N . SER A 1 113 ? 6.080 -9.930 -13.334 1.00 68.50 113 SER A N 1
ATOM 830 C CA . SER A 1 113 ? 5.573 -8.833 -14.175 1.00 68.50 113 SER A CA 1
ATOM 831 C C . SER A 1 113 ? 4.044 -8.778 -14.246 1.00 68.50 113 SER A C 1
ATOM 833 O O . SER A 1 113 ? 3.476 -7.737 -14.572 1.00 68.50 113 SER A O 1
ATOM 835 N N . VAL A 1 114 ? 3.368 -9.884 -13.924 1.00 70.69 114 VAL A N 1
ATOM 836 C CA . VAL A 1 114 ? 1.906 -9.953 -13.852 1.00 70.69 114 VAL A CA 1
ATOM 837 C C . VAL A 1 114 ? 1.395 -9.251 -12.592 1.00 70.69 114 VAL A C 1
ATOM 839 O O . VAL A 1 114 ? 1.897 -9.462 -11.494 1.00 70.69 114 VAL A O 1
ATOM 842 N N . HIS A 1 115 ? 0.361 -8.422 -12.748 1.00 59.31 115 HIS A N 1
ATOM 843 C CA . HIS A 1 115 ? -0.188 -7.580 -11.674 1.00 59.31 115 HIS A CA 1
ATOM 844 C C . HIS A 1 115 ? -0.880 -8.345 -10.538 1.00 59.31 115 HIS A C 1
ATOM 846 O O . HIS A 1 115 ? -1.191 -7.752 -9.509 1.00 59.31 115 HIS A O 1
ATOM 852 N N . ASN A 1 116 ? -1.148 -9.633 -10.736 1.00 58.47 116 ASN A N 1
ATOM 853 C CA . ASN A 1 116 ? -1.796 -10.524 -9.779 1.00 58.47 116 ASN A CA 1
ATOM 854 C C . ASN A 1 116 ? -0.824 -11.514 -9.111 1.00 58.47 116 ASN A C 1
ATOM 856 O O . ASN A 1 116 ? -1.296 -12.485 -8.519 1.00 58.47 116 ASN A O 1
ATOM 860 N N . ALA A 1 117 ? 0.489 -11.317 -9.270 1.00 55.41 117 ALA A N 1
ATOM 861 C CA . ALA A 1 117 ? 1.521 -12.119 -8.613 1.00 55.41 117 ALA A CA 1
ATOM 862 C C . ALA A 1 117 ? 1.732 -11.736 -7.142 1.00 55.41 117 ALA A C 1
ATOM 864 O O . ALA A 1 117 ? 1.599 -10.537 -6.799 1.00 55.41 117 ALA A O 1
#